Protein AF-A0A7X3G7X4-F1 (afdb_monomer)

Nearest PDB structures (foldseek):
  5cyb-assembly1_A-2  TM=8.552E-01  e=2.593E-05  Streptococcus pneumoniae
  3ge2-assembly1_A-2  TM=8.562E-01  e=5.333E-05  Streptococcus pneumoniae TIGR4
  3q4k-assembly1_B  TM=3.210E-01  e=1.918E-01  Escherichia coli K-12
  5ods-assembly2_B  TM=3.639E-01  e=8.538E-01  Mus musculus
  3rpx-assembly1_C  TM=4.682E-01  e=3.093E+00  Homo sapiens

Sequence (128 aa):
MSKKWLIVGVILFVALGLTACSGKSRQAQPVEEETVLAIPENLDGTYMASSEEENYHLTLKGGQGTLISDDGLGNKIVRSIQVVDQEGMLVDEEYMLYRVDNHHLYIEDIEYDDLGELEPEKVFKRTG

Structure (mmCIF, N/CA/C/O backbone):
data_AF-A0A7X3G7X4-F1
#
_entry.id   AF-A0A7X3G7X4-F1
#
loop_
_atom_site.group_PDB
_atom_site.id
_atom_site.type_symbol
_atom_site.label_atom_id
_atom_site.label_alt_id
_atom_site.label_comp_id
_atom_site.label_asym_id
_atom_site.label_entity_id
_atom_site.label_seq_id
_atom_site.pdbx_PDB_ins_code
_atom_site.Cartn_x
_atom_site.Cartn_y
_atom_site.Cartn_z
_atom_site.occupancy
_atom_site.B_iso_or_equiv
_atom_site.auth_seq_id
_atom_site.auth_comp_id
_atom_site.auth_asym_id
_atom_site.auth_atom_id
_atom_site.pdbx_PDB_model_num
ATOM 1 N N . MET A 1 1 ? -11.674 -64.926 -8.571 1.00 38.56 1 MET A N 1
ATOM 2 C CA . MET A 1 1 ? -12.156 -64.891 -7.170 1.00 38.56 1 MET A CA 1
ATOM 3 C C . MET A 1 1 ? -13.573 -64.319 -7.195 1.00 38.56 1 MET A C 1
ATOM 5 O O . MET A 1 1 ? -13.745 -63.263 -7.772 1.00 38.56 1 MET A O 1
ATOM 9 N N . SER A 1 2 ? -14.623 -65.130 -7.000 1.00 43.22 2 SER A N 1
ATOM 10 C CA . SER A 1 2 ? -15.417 -65.243 -5.752 1.00 43.22 2 SER A CA 1
ATOM 11 C C . SER A 1 2 ? -16.042 -63.887 -5.332 1.00 43.22 2 SER A C 1
ATOM 13 O O . SER A 1 2 ? -15.277 -62.967 -5.107 1.00 43.22 2 SER A O 1
ATOM 15 N N . LYS A 1 3 ? -17.352 -63.667 -5.131 1.00 44.75 3 LYS A N 1
ATOM 16 C CA . LYS A 1 3 ? -18.493 -64.544 -4.815 1.00 44.75 3 LYS A CA 1
ATOM 17 C C . LYS A 1 3 ? -19.816 -63.851 -5.227 1.00 44.75 3 LYS A C 1
ATOM 19 O O . LYS A 1 3 ? -19.918 -62.634 -5.205 1.00 44.75 3 LYS A O 1
ATOM 24 N N . LYS A 1 4 ? -20.791 -64.697 -5.572 1.00 54.88 4 LYS A N 1
ATOM 25 C CA . LYS A 1 4 ? -22.258 -64.540 -5.723 1.00 54.88 4 LYS A CA 1
ATOM 26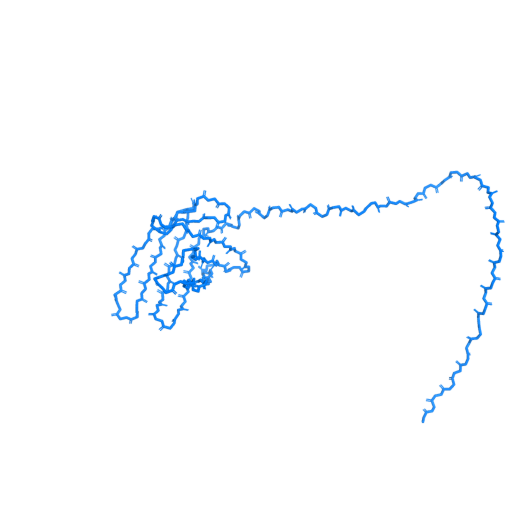 C C . LYS A 1 4 ? -22.881 -63.600 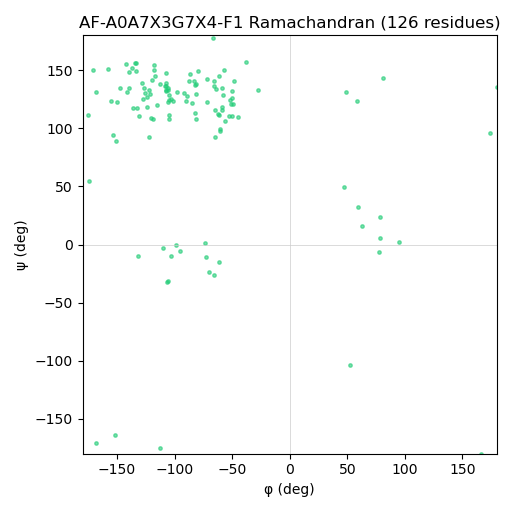-4.640 1.00 54.88 4 LYS A C 1
ATOM 28 O O . LYS A 1 4 ? -22.286 -63.490 -3.576 1.00 54.88 4 LYS A O 1
ATOM 33 N N . TRP A 1 5 ? -24.042 -62.943 -4.775 1.00 48.69 5 TRP A N 1
ATOM 34 C CA . TRP A 1 5 ? -25.407 -63.492 -4.916 1.00 48.69 5 TRP A CA 1
ATOM 35 C C . TRP A 1 5 ? -26.436 -62.395 -5.281 1.00 48.69 5 TRP A C 1
ATOM 37 O O . TRP A 1 5 ? -26.319 -61.251 -4.854 1.00 48.69 5 TRP A O 1
ATOM 47 N N . LEU A 1 6 ? -27.469 -62.821 -6.016 1.00 51.97 6 LEU A N 1
ATOM 48 C CA . LEU A 1 6 ? -28.767 -62.176 -6.245 1.00 51.97 6 LEU A CA 1
ATOM 49 C C . LEU A 1 6 ? -29.451 -61.682 -4.959 1.00 51.97 6 LEU A C 1
ATOM 51 O O . LEU A 1 6 ? -29.557 -62.463 -4.015 1.00 51.97 6 LEU A O 1
ATOM 55 N N . ILE A 1 7 ? -30.092 -60.507 -5.017 1.00 57.16 7 ILE A N 1
ATOM 56 C CA . ILE A 1 7 ? -31.379 -60.277 -4.341 1.00 57.16 7 ILE A CA 1
ATOM 57 C C . ILE A 1 7 ? -32.350 -59.596 -5.313 1.00 57.16 7 ILE A C 1
ATOM 59 O O . ILE A 1 7 ? -32.122 -58.504 -5.824 1.00 57.16 7 ILE A O 1
ATOM 63 N N . VAL A 1 8 ? -33.423 -60.340 -5.564 1.00 45.59 8 VAL A N 1
ATOM 64 C CA . VAL A 1 8 ? -34.678 -59.995 -6.229 1.00 45.59 8 VAL A CA 1
ATOM 65 C C . VAL A 1 8 ? -35.438 -58.967 -5.391 1.00 45.59 8 VAL A C 1
ATOM 67 O O . VAL A 1 8 ? -35.499 -59.103 -4.173 1.00 45.59 8 VAL A O 1
ATOM 70 N N . GLY A 1 9 ? -36.080 -57.989 -6.030 1.00 47.97 9 GLY A N 1
ATOM 71 C CA . GLY A 1 9 ? -36.955 -57.060 -5.314 1.00 47.97 9 GLY A CA 1
ATOM 72 C C . GLY A 1 9 ? -37.718 -56.094 -6.208 1.00 47.97 9 GLY A C 1
ATOM 73 O O . GLY A 1 9 ? -37.628 -54.888 -6.021 1.00 47.97 9 GLY A O 1
ATOM 74 N N . VAL A 1 10 ? -38.463 -56.618 -7.184 1.00 51.44 10 VAL A N 1
ATOM 75 C CA . VAL A 1 10 ? -39.548 -55.873 -7.837 1.00 51.44 10 VAL A CA 1
ATOM 76 C C . VAL A 1 10 ? -40.623 -55.612 -6.785 1.00 51.44 10 VAL A C 1
ATOM 78 O O . VAL A 1 10 ? -41.234 -56.557 -6.292 1.00 51.44 10 VAL A O 1
ATOM 81 N N . ILE A 1 11 ? -40.870 -54.346 -6.456 1.00 58.44 11 ILE A N 1
ATOM 82 C CA . ILE A 1 11 ? -42.086 -53.928 -5.757 1.00 58.44 11 ILE A CA 1
ATOM 83 C C . ILE A 1 11 ? -42.775 -52.885 -6.632 1.00 58.44 11 ILE A C 1
ATOM 85 O O . ILE A 1 11 ? -42.482 -51.693 -6.593 1.00 58.44 11 ILE A O 1
ATOM 89 N N . LEU A 1 12 ? -43.686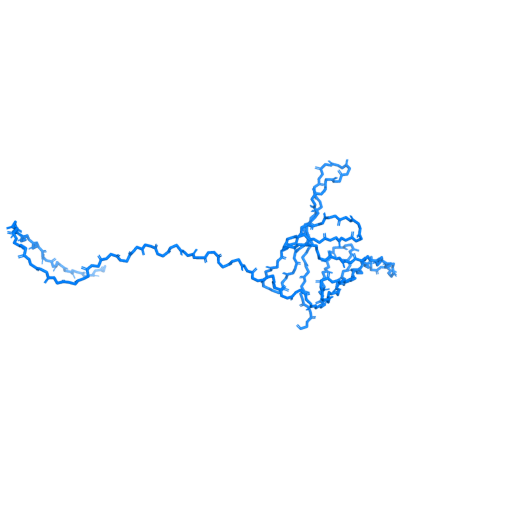 -53.392 -7.458 1.00 47.44 12 LEU A N 1
ATOM 90 C CA . LEU A 1 12 ? -44.758 -52.633 -8.075 1.00 47.44 12 LEU A CA 1
ATOM 91 C C . LEU A 1 12 ? -45.887 -52.547 -7.039 1.00 47.44 12 LEU A C 1
ATOM 93 O O . LEU A 1 12 ? -46.506 -53.564 -6.735 1.00 47.44 12 LEU A O 1
ATOM 97 N N . PHE A 1 13 ? -46.174 -51.352 -6.525 1.00 50.38 13 PHE A N 1
ATOM 98 C CA . PHE A 1 13 ? -47.476 -51.058 -5.930 1.00 50.38 13 PHE A CA 1
ATOM 99 C C . PHE A 1 13 ? -48.131 -49.905 -6.682 1.00 50.38 13 PHE A C 1
ATOM 101 O O . PHE A 1 13 ? -47.721 -48.750 -6.625 1.00 50.38 13 PHE A O 1
ATOM 108 N N . VAL A 1 14 ? -49.162 -50.301 -7.419 1.00 45.72 14 VAL A N 1
ATOM 109 C CA . VAL A 1 14 ? -50.276 -49.492 -7.899 1.00 45.72 14 VAL A CA 1
ATOM 110 C C . VAL A 1 14 ? -51.000 -48.881 -6.699 1.00 45.72 14 VAL A C 1
ATOM 112 O O . VAL A 1 14 ? -51.316 -49.617 -5.769 1.00 45.72 14 VAL A O 1
ATOM 115 N N . ALA A 1 15 ? -51.333 -47.589 -6.759 1.00 52.28 15 ALA A N 1
ATOM 116 C CA . ALA A 1 15 ? -52.654 -47.078 -6.370 1.00 52.28 15 ALA A CA 1
ATOM 117 C C . ALA A 1 15 ? -52.770 -45.573 -6.660 1.00 52.28 15 ALA A C 1
ATOM 119 O O . ALA A 1 15 ? -52.158 -44.740 -5.995 1.00 52.28 15 ALA A O 1
ATOM 120 N N . LEU A 1 16 ? -53.623 -45.240 -7.633 1.00 50.94 16 LEU A N 1
ATOM 121 C CA . LEU A 1 16 ? -54.357 -43.977 -7.656 1.00 50.94 16 LEU A CA 1
ATOM 122 C C . LEU A 1 16 ? -55.191 -43.883 -6.370 1.00 50.94 16 LEU A C 1
ATOM 124 O O . LEU A 1 16 ? -55.973 -44.786 -6.077 1.00 50.94 16 LEU A O 1
ATOM 128 N N . GLY A 1 17 ? -55.071 -42.772 -5.653 1.00 48.31 17 GLY A N 1
ATOM 129 C CA . GLY A 1 17 ? -55.923 -42.445 -4.516 1.00 48.31 17 GLY A CA 1
ATOM 130 C C . GLY A 1 17 ? -55.998 -40.935 -4.336 1.00 48.31 17 GLY A C 1
ATOM 131 O O . GLY A 1 17 ? -55.132 -40.339 -3.707 1.00 48.31 17 GLY A O 1
ATOM 132 N N . LEU A 1 18 ? -57.028 -40.313 -4.913 1.00 51.44 18 LEU A N 1
ATOM 133 C CA . LEU A 1 18 ? -57.469 -38.966 -4.556 1.00 51.44 18 LEU A CA 1
ATOM 134 C C . LEU A 1 18 ? -58.351 -39.071 -3.309 1.00 51.44 18 LEU A C 1
ATOM 136 O O . LEU A 1 18 ? -59.492 -39.505 -3.421 1.00 51.44 18 LEU A O 1
ATOM 140 N N . THR A 1 19 ? -57.857 -38.630 -2.152 1.00 50.53 19 THR A N 1
ATOM 141 C CA . THR A 1 19 ? -58.688 -38.221 -1.006 1.00 50.53 19 THR A CA 1
ATOM 142 C C . THR A 1 19 ? -57.957 -37.142 -0.207 1.00 50.53 19 THR A C 1
ATOM 144 O O . THR A 1 19 ? -56.839 -37.360 0.257 1.00 50.53 19 THR A O 1
ATOM 147 N N . ALA A 1 20 ? -58.585 -35.979 -0.053 1.00 45.00 20 ALA A N 1
ATOM 148 C CA . ALA A 1 20 ? -58.111 -34.872 0.770 1.00 45.00 20 ALA A CA 1
ATOM 149 C C . ALA A 1 20 ? -58.244 -35.175 2.277 1.00 45.00 20 ALA A C 1
ATOM 151 O O . ALA A 1 20 ? -59.247 -35.760 2.679 1.00 45.00 20 ALA A O 1
ATOM 152 N N . CYS A 1 21 ? -57.270 -34.738 3.091 1.00 37.16 21 CYS A N 1
ATOM 153 C CA . CYS A 1 21 ? -57.472 -33.936 4.312 1.00 37.16 21 CYS A CA 1
ATOM 154 C C . CYS A 1 21 ? -56.137 -33.607 5.020 1.00 37.16 21 CYS A C 1
ATOM 156 O O . CYS A 1 21 ? -55.259 -34.449 5.170 1.00 37.16 21 CYS A O 1
ATOM 158 N N . SER A 1 22 ? -56.037 -32.338 5.426 1.00 46.78 22 SER A N 1
ATOM 159 C CA . SER A 1 22 ? -54.968 -31.589 6.102 1.00 46.78 22 SER A CA 1
ATOM 160 C C . SER A 1 22 ? -53.977 -32.325 7.012 1.00 46.78 22 SER A C 1
ATOM 162 O O . SER A 1 22 ? -54.360 -32.958 7.992 1.00 46.78 22 SER A O 1
ATOM 164 N N . GLY A 1 23 ? -52.686 -32.032 6.810 1.00 35.22 23 GLY A N 1
ATOM 165 C CA . GLY A 1 23 ? -51.639 -32.260 7.807 1.00 35.22 23 GLY A CA 1
ATOM 166 C C . GLY A 1 23 ? -50.218 -31.982 7.308 1.00 35.22 23 GLY A C 1
ATOM 167 O O . GLY A 1 23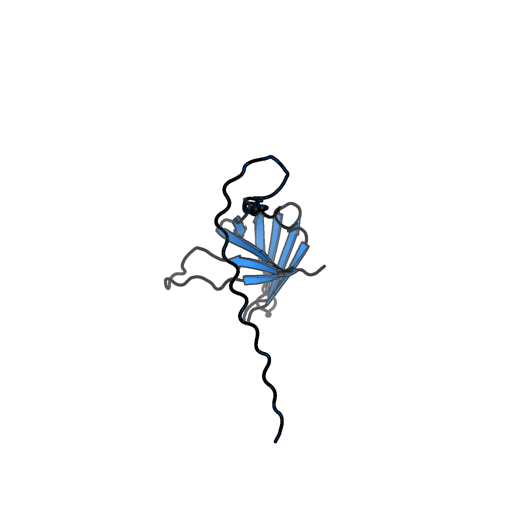 ? -49.602 -32.869 6.746 1.00 35.22 23 GLY A O 1
ATOM 168 N N . LYS A 1 24 ? -49.718 -30.766 7.583 1.00 41.44 24 LYS A N 1
ATOM 169 C CA . LYS A 1 24 ? -48.310 -30.361 7.823 1.00 41.44 24 LYS A CA 1
ATOM 170 C C . LYS A 1 24 ? -47.207 -30.820 6.831 1.00 41.44 24 LYS A C 1
ATOM 172 O O . LYS A 1 24 ? -46.933 -32.001 6.672 1.00 41.44 24 LYS A O 1
ATOM 177 N N . SER A 1 25 ? -46.397 -29.836 6.412 1.00 41.31 25 SER A N 1
ATOM 178 C CA . SER A 1 25 ? -45.113 -29.955 5.680 1.00 41.31 25 SER A CA 1
ATOM 179 C C . SER A 1 25 ? -45.282 -30.179 4.169 1.00 41.31 25 SER A C 1
ATOM 181 O O . SER A 1 25 ? -46.207 -30.849 3.750 1.00 41.31 25 SER A O 1
ATOM 183 N N . ARG A 1 26 ? -44.466 -29.638 3.266 1.00 48.69 26 ARG A N 1
ATOM 184 C CA . ARG A 1 26 ? -43.153 -28.991 3.358 1.00 48.69 26 ARG A CA 1
ATOM 185 C C . ARG A 1 26 ? -42.933 -28.347 1.983 1.00 48.69 26 ARG A C 1
ATOM 187 O O . ARG A 1 26 ? -43.060 -29.047 0.987 1.00 48.69 26 ARG A O 1
ATOM 194 N N . GLN A 1 27 ? -42.539 -27.085 1.920 1.00 38.78 27 GLN A N 1
ATOM 195 C CA . GLN A 1 27 ? -41.652 -26.642 0.847 1.00 38.78 27 GLN A CA 1
ATOM 196 C C . GLN A 1 27 ? -40.849 -25.478 1.410 1.00 38.78 27 GLN A C 1
ATOM 198 O O . GLN A 1 27 ? -41.294 -24.336 1.410 1.00 38.78 27 GLN A O 1
ATOM 203 N N . ALA A 1 28 ? -39.709 -25.811 2.018 1.00 49.41 28 ALA A N 1
ATOM 204 C CA . ALA A 1 28 ? -38.687 -24.813 2.269 1.00 49.41 28 ALA A CA 1
ATOM 205 C C . ALA A 1 28 ? -38.245 -24.326 0.887 1.00 49.41 28 ALA A C 1
ATOM 207 O O . ALA A 1 28 ? -37.746 -25.112 0.080 1.00 49.41 28 ALA A O 1
ATOM 208 N N . GLN A 1 29 ? -38.557 -23.068 0.594 1.00 45.81 29 GLN A N 1
ATOM 209 C CA . GLN A 1 29 ? -37.965 -22.339 -0.517 1.00 45.81 29 GLN A CA 1
ATOM 210 C C . GLN A 1 29 ? -36.440 -22.340 -0.339 1.00 45.81 29 GLN A C 1
ATOM 212 O O . GLN A 1 29 ? -35.974 -22.409 0.805 1.00 45.81 29 GLN A O 1
ATOM 217 N N . PRO A 1 30 ? -35.659 -22.293 -1.430 1.00 45.41 30 PRO A N 1
ATOM 218 C CA . PRO A 1 30 ? -34.241 -22.018 -1.302 1.00 45.41 30 PRO A CA 1
ATOM 219 C C . PRO A 1 30 ? -34.131 -20.658 -0.614 1.00 45.41 30 PRO A C 1
ATOM 221 O O . PRO A 1 30 ? -34.684 -19.669 -1.089 1.00 45.41 30 PRO A O 1
ATOM 224 N N . VAL A 1 31 ? -33.515 -20.652 0.565 1.00 49.31 31 VAL A N 1
ATOM 225 C CA . VAL A 1 31 ? -33.058 -19.422 1.197 1.00 49.31 31 VAL A CA 1
ATOM 226 C C . VAL A 1 31 ? -32.049 -18.859 0.213 1.00 49.31 31 VAL A C 1
ATOM 228 O O . VAL A 1 31 ? -31.027 -19.494 -0.040 1.00 49.31 31 VAL A O 1
ATOM 231 N N . GLU A 1 32 ? -32.402 -17.741 -0.417 1.00 51.31 32 GLU A N 1
ATOM 232 C CA . GLU A 1 32 ? -31.415 -16.856 -1.015 1.00 51.31 32 GLU A CA 1
ATOM 233 C C . GLU A 1 32 ? -30.382 -16.618 0.080 1.00 51.31 32 GLU A C 1
ATOM 235 O O . GLU A 1 32 ? -30.703 -16.081 1.141 1.00 51.31 32 GLU A O 1
ATOM 240 N N . GLU A 1 33 ? -29.192 -17.177 -0.122 1.00 48.53 33 GLU A N 1
ATOM 241 C CA . GLU A 1 33 ? -28.048 -16.934 0.731 1.00 48.53 33 GLU A CA 1
ATOM 242 C C . GLU A 1 33 ? -27.799 -15.432 0.633 1.00 48.53 33 GLU A C 1
ATOM 244 O O . GLU A 1 33 ? -27.322 -14.927 -0.383 1.00 48.53 33 GLU A O 1
ATOM 249 N N . GLU A 1 34 ? -28.284 -14.717 1.649 1.00 45.97 34 GLU A N 1
ATOM 250 C CA . GLU A 1 34 ? -28.017 -13.312 1.888 1.00 45.97 34 GLU A CA 1
ATOM 251 C C . GLU A 1 34 ? -26.520 -13.136 1.677 1.00 45.97 34 GLU A C 1
ATOM 253 O O . GLU A 1 34 ? -25.710 -13.686 2.425 1.00 45.97 34 GLU A O 1
ATOM 258 N N . THR A 1 35 ? -26.149 -12.459 0.590 1.00 45.59 35 THR A N 1
ATOM 259 C CA . THR A 1 35 ? -24.769 -12.066 0.362 1.00 45.59 35 THR A CA 1
ATOM 260 C C . THR A 1 35 ? -24.467 -11.091 1.483 1.00 45.59 35 THR A C 1
ATOM 262 O O . THR A 1 35 ? -24.803 -9.911 1.409 1.00 45.59 35 THR A O 1
ATOM 265 N N . VAL A 1 36 ? -23.938 -11.622 2.584 1.00 43.16 36 VAL A N 1
ATOM 266 C CA . VAL A 1 36 ? -23.385 -10.834 3.669 1.00 43.16 36 VAL A CA 1
ATOM 267 C C . VAL A 1 36 ? -22.251 -10.066 3.014 1.00 43.16 36 VAL A C 1
ATOM 269 O O . VAL A 1 36 ? -21.182 -10.622 2.772 1.00 43.16 36 VAL A O 1
ATOM 272 N N . LEU A 1 37 ? -22.522 -8.814 2.640 1.00 41.25 37 LEU A N 1
ATOM 273 C CA . LEU A 1 37 ? -21.493 -7.863 2.257 1.00 41.25 37 LEU A CA 1
ATOM 274 C C . LEU A 1 37 ? -20.498 -7.880 3.411 1.00 41.25 37 LEU A C 1
ATOM 276 O O . LEU A 1 37 ? -20.856 -7.512 4.536 1.00 41.25 37 LEU A O 1
ATOM 280 N N . ALA A 1 38 ? -19.308 -8.426 3.161 1.00 46.97 38 ALA A N 1
ATOM 281 C CA . ALA A 1 38 ? -18.265 -8.498 4.160 1.00 46.97 38 ALA A CA 1
ATOM 282 C C . ALA A 1 38 ? -18.098 -7.087 4.731 1.00 46.97 38 ALA A C 1
ATOM 284 O O . ALA A 1 38 ? -17.862 -6.127 3.998 1.00 46.97 38 ALA A O 1
ATOM 285 N N . ILE A 1 39 ? -18.298 -6.947 6.042 1.00 43.91 39 ILE A N 1
ATOM 286 C CA . ILE A 1 39 ? -17.844 -5.760 6.763 1.00 43.91 39 ILE A CA 1
ATOM 287 C C . ILE A 1 39 ? -16.366 -5.641 6.382 1.00 43.91 39 ILE A C 1
ATOM 289 O O . ILE A 1 39 ? -15.682 -6.655 6.552 1.00 43.91 39 ILE A O 1
ATOM 293 N N . PRO A 1 40 ? -15.888 -4.504 5.831 1.00 55.91 40 PRO A N 1
ATOM 294 C CA . PRO A 1 40 ? -14.505 -4.401 5.385 1.00 55.91 40 PRO A CA 1
ATOM 295 C C . PRO A 1 40 ? -13.629 -4.900 6.525 1.00 55.91 40 PRO A C 1
ATOM 297 O O . PRO A 1 40 ? -13.766 -4.423 7.660 1.00 55.91 40 PRO A O 1
ATOM 300 N N . GLU A 1 41 ? -12.839 -5.947 6.255 1.00 70.12 41 GLU A N 1
ATOM 301 C CA . GLU A 1 41 ? -11.940 -6.488 7.265 1.00 70.12 41 GLU A CA 1
ATOM 302 C C . GLU A 1 41 ? -11.164 -5.311 7.833 1.00 70.12 41 GLU A C 1
ATOM 304 O O . GLU A 1 41 ? -10.697 -4.451 7.087 1.00 70.12 41 GLU A O 1
ATOM 309 N N . ASN A 1 42 ? -11.086 -5.224 9.161 1.00 85.19 42 ASN A N 1
ATOM 310 C CA . ASN A 1 42 ? -10.371 -4.133 9.793 1.00 85.19 42 ASN A CA 1
ATOM 311 C C . ASN A 1 42 ? -8.928 -4.113 9.260 1.00 85.19 42 ASN A C 1
ATOM 313 O O . ASN A 1 42 ? -8.113 -4.970 9.627 1.00 85.19 42 ASN A O 1
ATOM 317 N N . LEU A 1 43 ? -8.654 -3.122 8.410 1.00 92.38 43 LEU A N 1
ATOM 318 C CA . LEU A 1 43 ? -7.387 -2.930 7.724 1.00 92.38 43 LEU A CA 1
ATOM 319 C C . LEU A 1 43 ? -6.283 -2.437 8.663 1.00 92.38 43 LEU A C 1
ATOM 321 O O . LEU A 1 43 ? -5.119 -2.462 8.271 1.00 92.38 43 LEU A O 1
ATOM 325 N N . ASP A 1 44 ? -6.604 -2.029 9.893 1.00 93.81 44 ASP A N 1
ATOM 326 C CA . ASP A 1 44 ? -5.625 -1.522 10.850 1.00 93.81 44 ASP A CA 1
ATOM 327 C C . ASP A 1 44 ? -4.543 -2.558 11.132 1.00 93.81 44 ASP A C 1
ATOM 329 O O . ASP A 1 44 ? -4.796 -3.606 11.722 1.00 93.81 44 ASP A O 1
ATOM 333 N N . GLY A 1 45 ? -3.303 -2.271 10.783 1.00 94.38 45 GLY A N 1
ATOM 334 C CA . GLY A 1 45 ? -2.227 -3.220 10.986 1.00 94.38 45 GLY A CA 1
ATOM 335 C C . GLY A 1 45 ? -0.974 -2.848 10.233 1.00 94.38 45 GLY A C 1
ATOM 336 O O . GLY A 1 45 ? -0.911 -1.842 9.528 1.00 94.38 45 GLY A O 1
ATOM 337 N N . THR A 1 46 ? 0.025 -3.698 10.398 1.00 97.00 46 THR A N 1
ATOM 338 C CA . THR A 1 46 ? 1.261 -3.640 9.635 1.00 97.00 46 THR A CA 1
ATOM 339 C C . THR A 1 46 ? 1.269 -4.797 8.652 1.00 97.00 46 THR A C 1
ATOM 341 O O . THR A 1 46 ? 0.856 -5.902 8.998 1.00 97.00 46 THR A O 1
ATOM 344 N N . TYR A 1 47 ? 1.716 -4.545 7.430 1.00 97.56 47 TYR A N 1
ATOM 345 C CA . TYR A 1 47 ? 1.786 -5.531 6.370 1.00 97.56 47 TYR A CA 1
ATOM 346 C C . TYR A 1 47 ? 3.136 -5.463 5.670 1.00 97.56 47 TYR A C 1
ATOM 348 O O . TYR A 1 47 ? 3.746 -4.397 5.562 1.00 97.56 47 TYR A O 1
ATOM 356 N N . MET A 1 48 ? 3.585 -6.611 5.175 1.00 97.50 48 MET A N 1
ATOM 357 C CA . MET A 1 48 ? 4.842 -6.749 4.453 1.00 97.50 48 MET A CA 1
ATOM 358 C C . MET A 1 48 ? 4.622 -7.450 3.118 1.00 97.50 48 MET A C 1
ATOM 360 O O . MET A 1 48 ? 3.891 -8.437 3.049 1.00 97.50 48 MET A O 1
ATOM 364 N N . ALA A 1 49 ? 5.294 -6.966 2.081 1.00 96.88 49 ALA A N 1
ATOM 365 C CA . ALA A 1 49 ? 5.418 -7.646 0.797 1.00 96.88 49 ALA A CA 1
ATOM 366 C C . ALA A 1 49 ? 6.879 -7.588 0.339 1.00 96.88 49 ALA A C 1
ATOM 368 O O . ALA A 1 49 ? 7.620 -6.691 0.740 1.00 96.88 49 ALA A O 1
ATOM 369 N N . SER A 1 50 ? 7.286 -8.528 -0.505 1.00 94.12 50 SER A N 1
ATOM 370 C CA . SER A 1 50 ? 8.609 -8.534 -1.131 1.00 94.12 50 SER A CA 1
ATOM 371 C C . SER A 1 50 ? 8.459 -8.959 -2.585 1.00 94.12 50 SER A C 1
ATOM 373 O O . SER A 1 50 ? 7.758 -9.933 -2.867 1.00 94.12 50 SER A O 1
ATOM 375 N N . SER A 1 51 ? 9.123 -8.247 -3.486 1.00 89.62 51 SER A N 1
ATOM 376 C CA . SER A 1 51 ? 9.352 -8.643 -4.875 1.00 89.62 51 SER A CA 1
ATOM 377 C C . SER A 1 51 ? 10.846 -8.919 -5.089 1.00 89.62 51 SER A C 1
ATOM 379 O O . SER A 1 51 ? 11.631 -8.917 -4.138 1.00 89.62 51 SER A O 1
ATOM 381 N N . GLU A 1 52 ? 11.250 -9.197 -6.330 1.00 88.31 52 GLU A N 1
ATOM 382 C CA . GLU A 1 52 ? 12.674 -9.325 -6.671 1.00 88.31 52 GLU A CA 1
ATOM 383 C C . GLU A 1 52 ? 13.435 -7.997 -6.521 1.00 88.31 52 GLU A C 1
ATOM 385 O O . GLU A 1 52 ? 14.638 -8.010 -6.264 1.00 88.31 52 GLU A O 1
ATOM 390 N N . GLU A 1 53 ? 12.735 -6.870 -6.654 1.00 89.81 53 GLU A N 1
ATOM 391 C CA . GLU A 1 53 ? 13.330 -5.533 -6.734 1.00 89.81 53 GLU A CA 1
ATOM 392 C C . GLU A 1 53 ? 13.135 -4.719 -5.453 1.00 89.81 53 GLU A C 1
ATOM 394 O O . GLU A 1 53 ? 14.001 -3.927 -5.089 1.00 89.81 53 GLU A O 1
ATOM 399 N N . GLU A 1 54 ? 12.021 -4.918 -4.742 1.00 94.94 54 GLU A N 1
ATOM 400 C CA . GLU A 1 54 ? 11.630 -4.056 -3.630 1.00 94.94 54 GLU A CA 1
ATOM 401 C C . GLU A 1 54 ? 11.062 -4.839 -2.442 1.00 94.94 54 GLU A C 1
ATOM 403 O O . GLU A 1 54 ? 10.383 -5.861 -2.571 1.00 94.94 54 GLU A O 1
ATOM 408 N N . ASN A 1 55 ? 11.296 -4.308 -1.244 1.00 96.25 55 ASN A N 1
ATOM 409 C CA . ASN A 1 55 ? 10.606 -4.709 -0.027 1.00 96.25 55 ASN A CA 1
ATOM 410 C C . ASN A 1 55 ? 9.634 -3.616 0.392 1.00 96.25 55 ASN A C 1
ATOM 412 O O . ASN A 1 55 ? 9.996 -2.443 0.488 1.00 96.25 55 ASN A O 1
ATOM 416 N N . TYR A 1 56 ? 8.416 -4.020 0.718 1.00 97.38 56 TYR A N 1
ATOM 417 C CA . TYR A 1 56 ? 7.350 -3.113 1.086 1.00 97.38 56 TYR A CA 1
ATOM 418 C C . TYR A 1 56 ? 6.962 -3.272 2.549 1.00 97.38 56 TYR A C 1
ATOM 420 O O . TYR A 1 56 ? 6.811 -4.384 3.062 1.00 97.38 56 TYR A O 1
ATOM 428 N N . HIS A 1 57 ? 6.740 -2.141 3.209 1.00 97.81 57 HIS A N 1
ATOM 429 C CA . HIS A 1 57 ? 6.216 -2.078 4.565 1.00 97.81 57 HIS A CA 1
ATOM 430 C C . HIS A 1 57 ? 5.062 -1.079 4.627 1.00 97.81 57 HIS A C 1
ATOM 432 O O . HIS A 1 57 ? 5.262 0.129 4.502 1.00 97.81 57 HIS A O 1
ATOM 438 N N . LEU A 1 58 ? 3.854 -1.598 4.826 1.00 98.12 58 LEU A N 1
ATOM 439 C CA . LEU A 1 58 ? 2.616 -0.833 4.903 1.00 98.12 58 LEU A CA 1
ATOM 440 C C . LEU A 1 58 ? 2.126 -0.795 6.348 1.00 98.12 58 LEU A C 1
ATOM 442 O O . LEU A 1 58 ? 2.056 -1.824 7.010 1.00 98.12 58 LEU A O 1
ATOM 446 N N . THR A 1 59 ? 1.759 0.380 6.850 1.00 98.00 59 THR A N 1
ATOM 447 C CA . THR A 1 59 ? 1.048 0.518 8.130 1.00 98.00 59 THR A CA 1
ATOM 448 C C . THR A 1 59 ? -0.249 1.278 7.910 1.00 98.00 59 THR A C 1
ATOM 450 O O . THR A 1 59 ? -0.210 2.380 7.373 1.00 98.00 59 THR A O 1
ATOM 453 N N . LEU A 1 60 ? -1.371 0.707 8.346 1.00 97.06 60 LEU A N 1
ATOM 454 C CA . LEU A 1 60 ? -2.715 1.279 8.264 1.00 97.06 60 LEU A CA 1
ATOM 455 C C . LEU A 1 60 ? -3.317 1.451 9.662 1.00 97.06 60 LEU A C 1
ATOM 457 O O . LEU A 1 60 ? -3.130 0.607 10.541 1.00 97.06 60 LEU 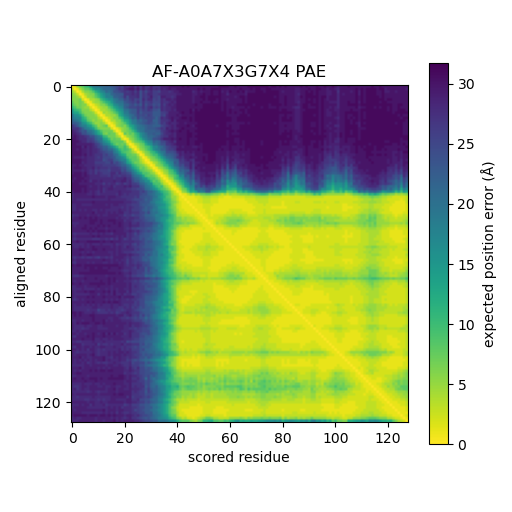A O 1
ATOM 461 N N . LYS A 1 61 ? -4.047 2.548 9.866 1.00 95.94 61 LYS A N 1
ATOM 462 C CA . LYS A 1 61 ? -4.830 2.830 11.068 1.00 95.94 61 LYS A CA 1
ATOM 463 C C . LYS A 1 61 ? -5.970 3.799 10.761 1.00 95.94 61 LYS A C 1
ATOM 465 O O . LYS A 1 61 ? -5.730 4.918 10.316 1.00 95.94 61 LYS A O 1
ATOM 470 N N . GLY A 1 62 ? -7.205 3.399 11.048 1.00 93.81 62 GLY A N 1
ATOM 471 C CA . GLY A 1 62 ? -8.400 4.214 10.830 1.00 93.81 62 GLY A CA 1
ATOM 472 C C . GLY A 1 62 ? -8.595 4.623 9.368 1.00 93.81 62 GLY A C 1
ATOM 473 O O . GLY A 1 62 ? -9.073 5.724 9.113 1.00 93.81 62 GLY A O 1
ATOM 474 N N . GLY A 1 63 ? -8.174 3.776 8.423 1.00 94.31 63 GLY A N 1
ATOM 475 C CA . GLY A 1 63 ? -8.249 4.055 6.984 1.00 94.31 63 GLY A CA 1
ATOM 476 C C . GLY A 1 63 ? -7.158 4.986 6.441 1.00 94.31 63 GLY A C 1
ATOM 477 O O . GLY A 1 63 ? -7.200 5.337 5.269 1.00 94.31 63 GLY A O 1
ATOM 478 N N . GLN A 1 64 ? -6.173 5.380 7.249 1.00 97.44 64 GLN A N 1
ATOM 479 C CA . GLN A 1 64 ? -5.000 6.132 6.792 1.00 97.44 64 GLN A CA 1
ATOM 480 C C . GLN A 1 64 ? -3.723 5.338 7.037 1.00 97.44 64 GLN A C 1
ATOM 482 O O . GLN A 1 64 ? -3.667 4.515 7.950 1.00 97.44 64 GLN A O 1
ATOM 487 N N . GLY A 1 65 ? -2.680 5.591 6.254 1.00 97.62 65 GLY A N 1
ATOM 488 C CA . GLY A 1 65 ? -1.446 4.843 6.404 1.00 97.62 65 GLY A CA 1
ATOM 489 C C . GLY A 1 65 ? -0.243 5.388 5.665 1.00 97.62 65 GLY A C 1
ATOM 490 O O . GLY A 1 65 ? -0.231 6.497 5.132 1.00 97.62 65 GLY A O 1
ATOM 491 N N . THR A 1 66 ? 0.801 4.573 5.671 1.00 98.50 66 THR A N 1
ATOM 492 C CA . THR A 1 66 ? 2.066 4.856 5.000 1.00 98.50 66 THR A CA 1
ATOM 493 C C . THR A 1 66 ? 2.605 3.574 4.388 1.00 98.50 66 THR A C 1
ATOM 495 O O . THR A 1 66 ? 2.690 2.556 5.077 1.00 98.50 66 THR A O 1
ATOM 498 N N . LEU A 1 67 ? 2.989 3.645 3.116 1.00 98.38 67 LEU A N 1
ATOM 499 C CA . LEU A 1 67 ? 3.684 2.599 2.379 1.00 98.38 67 LEU A CA 1
ATOM 500 C C . LEU A 1 67 ? 5.148 3.005 2.202 1.00 98.38 67 LEU A C 1
ATOM 502 O O . LEU A 1 67 ? 5.449 4.050 1.632 1.00 98.38 67 LEU A O 1
ATOM 506 N N . ILE A 1 68 ? 6.063 2.170 2.677 1.00 98.12 68 ILE A N 1
ATOM 507 C CA . ILE A 1 68 ? 7.500 2.322 2.448 1.00 98.12 68 ILE A CA 1
ATOM 508 C C . ILE A 1 68 ? 7.916 1.282 1.415 1.00 98.12 68 ILE A C 1
ATOM 510 O O . ILE A 1 68 ? 7.692 0.098 1.649 1.00 98.12 68 ILE A O 1
ATOM 514 N N . SER A 1 69 ? 8.526 1.722 0.316 1.00 97.25 69 SER A N 1
ATOM 515 C CA . SER A 1 69 ? 9.180 0.863 -0.684 1.00 97.25 69 SER A CA 1
ATOM 516 C C . SER A 1 69 ? 10.696 0.992 -0.498 1.00 97.25 69 SER A C 1
ATOM 518 O O . SER A 1 69 ? 11.197 2.110 -0.371 1.00 97.25 69 SER A O 1
ATOM 520 N N . ASP A 1 70 ? 11.406 -0.127 -0.383 1.00 96.94 70 ASP A N 1
ATOM 521 C CA . ASP A 1 70 ? 12.856 -0.215 -0.157 1.00 96.94 70 ASP A CA 1
ATOM 522 C C . ASP A 1 70 ? 13.496 -1.052 -1.264 1.00 96.94 70 ASP A C 1
ATOM 524 O O . ASP A 1 70 ? 13.202 -2.243 -1.365 1.00 96.94 70 ASP A O 1
ATOM 528 N N . ASP A 1 71 ? 14.391 -0.448 -2.044 1.00 96.25 71 ASP A N 1
ATOM 529 C CA . ASP A 1 71 ? 15.082 -1.085 -3.177 1.00 96.25 71 ASP A CA 1
ATOM 530 C C . ASP A 1 71 ? 16.169 -2.099 -2.762 1.00 96.25 71 ASP A C 1
ATOM 532 O O . ASP A 1 71 ? 16.900 -2.639 -3.5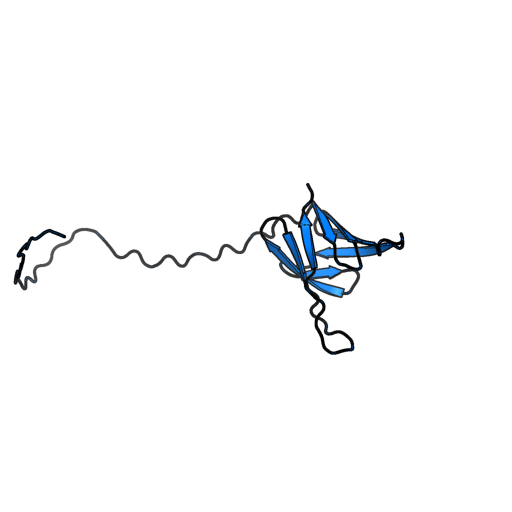92 1.00 96.25 71 ASP A O 1
ATOM 536 N N . GLY A 1 72 ? 16.353 -2.323 -1.456 1.00 92.31 72 GLY A N 1
ATOM 537 C CA . GLY A 1 72 ? 17.367 -3.223 -0.908 1.00 92.31 72 GLY A CA 1
ATOM 538 C C . GLY A 1 72 ? 18.789 -2.649 -0.908 1.00 92.31 72 GLY A C 1
ATOM 539 O O . GLY A 1 72 ? 19.689 -3.248 -0.314 1.00 92.31 72 GLY A O 1
ATOM 540 N N . LEU A 1 73 ? 19.003 -1.474 -1.505 1.00 93.88 73 LEU A N 1
ATOM 541 C CA . LEU A 1 73 ? 20.258 -0.715 -1.483 1.00 93.88 73 LEU A CA 1
ATOM 542 C C . LEU A 1 73 ? 20.231 0.410 -0.437 1.00 93.88 73 LEU A C 1
ATOM 544 O O . LEU A 1 73 ? 21.227 1.112 -0.244 1.00 93.88 73 LEU A O 1
ATOM 548 N N . GLY A 1 74 ? 19.112 0.547 0.277 1.00 88.25 74 GLY A N 1
ATOM 549 C CA . GLY A 1 74 ? 18.898 1.542 1.318 1.00 88.25 74 GLY A CA 1
ATOM 550 C C . GLY A 1 74 ? 18.199 2.805 0.821 1.00 88.25 74 GLY A C 1
ATOM 551 O O . GLY A 1 74 ? 17.982 3.708 1.637 1.00 88.25 74 GLY A O 1
ATOM 552 N N . ASN A 1 75 ? 17.813 2.877 -0.459 1.00 96.06 75 ASN A N 1
ATOM 553 C CA . ASN A 1 75 ? 16.939 3.945 -0.927 1.00 96.06 75 ASN A CA 1
ATOM 554 C C . ASN A 1 75 ? 15.499 3.582 -0.574 1.00 96.06 75 ASN A C 1
ATOM 556 O O . ASN A 1 75 ? 15.025 2.478 -0.834 1.00 96.06 75 ASN A O 1
ATOM 560 N N . LYS A 1 76 ? 14.805 4.529 0.056 1.00 97.50 76 LYS A N 1
ATOM 561 C CA . LYS A 1 76 ? 13.438 4.336 0.529 1.00 97.50 76 LYS A CA 1
ATOM 562 C C . LYS A 1 76 ? 12.542 5.422 -0.028 1.00 97.50 76 LYS A C 1
ATOM 564 O O . LYS A 1 76 ? 12.847 6.606 0.124 1.00 97.50 76 LYS A O 1
ATOM 569 N N . ILE A 1 77 ? 11.418 5.011 -0.595 1.00 97.81 77 ILE A N 1
ATOM 570 C CA . ILE A 1 77 ? 10.328 5.899 -0.989 1.00 97.81 77 ILE A CA 1
ATOM 571 C C . ILE A 1 77 ? 9.198 5.709 0.016 1.00 97.81 77 ILE A C 1
ATOM 573 O O . ILE A 1 77 ? 8.846 4.583 0.366 1.00 97.81 77 ILE A O 1
ATOM 577 N N . VAL A 1 78 ? 8.653 6.818 0.508 1.00 98.25 78 VAL A N 1
ATOM 578 C CA . VAL A 1 78 ? 7.552 6.833 1.473 1.00 98.25 78 VAL A CA 1
ATOM 579 C C . VAL A 1 78 ? 6.347 7.465 0.796 1.00 98.25 78 VAL A C 1
ATOM 581 O O . VAL A 1 78 ? 6.427 8.622 0.393 1.00 98.25 78 VAL A O 1
ATOM 584 N N . ARG A 1 79 ? 5.254 6.709 0.696 1.00 98.50 79 ARG A N 1
ATOM 585 C CA . ARG A 1 79 ? 3.983 7.122 0.094 1.00 98.50 79 ARG A CA 1
ATOM 586 C C . ARG A 1 79 ? 2.873 7.107 1.133 1.00 98.50 79 ARG A C 1
ATOM 588 O O . ARG A 1 79 ? 2.874 6.284 2.055 1.00 98.50 79 ARG A O 1
ATOM 595 N N . SER A 1 80 ? 1.945 8.040 1.015 1.00 98.56 80 SER A N 1
ATOM 596 C CA . SER A 1 80 ? 0.750 8.116 1.851 1.00 98.56 80 SER A CA 1
ATOM 597 C C . SER A 1 80 ? -0.317 7.137 1.366 1.00 98.56 80 SER A C 1
ATOM 599 O O . SER A 1 80 ? -0.371 6.806 0.188 1.00 98.56 80 SER A O 1
ATOM 601 N N . ILE A 1 81 ? -1.137 6.632 2.289 1.00 98.44 81 ILE A N 1
ATOM 602 C CA . ILE A 1 81 ? -2.252 5.737 1.964 1.00 98.44 81 ILE A CA 1
ATOM 603 C C . ILE A 1 81 ? -3.538 6.292 2.561 1.00 98.44 81 ILE A C 1
ATOM 605 O O . ILE A 1 81 ? -3.565 6.656 3.743 1.00 98.44 81 ILE A O 1
ATOM 609 N N . GLN A 1 82 ? -4.609 6.297 1.773 1.00 98.00 82 GLN A N 1
ATOM 610 C CA . GLN A 1 82 ? -5.953 6.636 2.226 1.00 98.00 82 GLN A CA 1
ATOM 611 C C . GLN A 1 82 ? -6.976 5.651 1.662 1.00 98.00 82 GLN A C 1
ATOM 613 O O . GLN A 1 82 ? -7.198 5.598 0.464 1.00 98.00 82 GLN A O 1
ATOM 618 N N . VAL A 1 83 ? -7.664 4.914 2.526 1.00 96.25 83 VAL A N 1
ATOM 619 C CA . VAL A 1 83 ? -8.826 4.110 2.133 1.00 96.25 83 VAL A CA 1
ATOM 620 C C . VAL A 1 83 ? -9.982 5.063 1.846 1.00 96.25 83 VAL A C 1
ATOM 622 O O . VAL A 1 83 ? -10.349 5.866 2.710 1.00 96.25 83 VAL A O 1
ATOM 625 N N . VAL A 1 84 ? -10.531 5.004 0.634 1.00 95.62 84 VAL A N 1
ATOM 626 C CA . VAL A 1 84 ? -11.582 5.926 0.178 1.00 95.62 84 VAL A CA 1
ATOM 627 C C . VAL A 1 84 ? -12.954 5.269 0.131 1.00 95.62 84 VAL A C 1
ATOM 629 O O . VAL A 1 84 ? -13.950 5.935 0.417 1.00 95.62 84 VAL A O 1
ATOM 632 N N . ASP A 1 85 ? -13.016 3.968 -0.150 1.00 93.00 85 ASP A N 1
ATOM 633 C CA . ASP A 1 85 ? -14.261 3.205 -0.174 1.00 93.00 85 ASP A CA 1
ATOM 634 C C . ASP A 1 85 ? -14.034 1.711 0.172 1.00 93.00 85 ASP A C 1
ATOM 636 O O . ASP A 1 85 ? -13.036 1.345 0.802 1.00 93.00 85 ASP A O 1
ATOM 640 N N . GLN A 1 86 ? -15.014 0.856 -0.137 1.00 90.25 86 GLN A N 1
ATOM 641 C CA . GLN A 1 86 ? -15.006 -0.572 0.209 1.00 90.25 86 GLN A CA 1
ATOM 642 C C . GLN A 1 86 ? -13.973 -1.393 -0.576 1.00 90.25 86 GLN A C 1
ATOM 644 O O . GLN A 1 86 ? -13.566 -2.445 -0.091 1.00 90.25 86 GLN A O 1
ATOM 649 N N . GLU A 1 87 ? -13.559 -0.917 -1.748 1.00 92.12 87 GLU A N 1
ATOM 650 C CA . GLU A 1 87 ? -12.625 -1.592 -2.658 1.00 92.12 87 GLU A CA 1
ATOM 651 C C . GLU A 1 87 ? -11.516 -0.644 -3.142 1.00 92.12 87 GLU A C 1
ATOM 653 O O . GLU A 1 87 ? -10.544 -1.087 -3.736 1.00 92.12 87 GLU A O 1
ATOM 658 N N . GLY A 1 88 ? -11.630 0.658 -2.876 1.00 95.38 88 GLY A N 1
ATOM 659 C CA . GLY A 1 88 ? -10.718 1.698 -3.331 1.00 95.38 88 GLY A CA 1
ATOM 660 C C . GLY A 1 88 ? -9.829 2.275 -2.237 1.00 95.38 88 GLY A C 1
ATOM 661 O O . GLY A 1 88 ? -10.283 2.635 -1.140 1.00 95.38 88 GLY A O 1
ATOM 662 N N . MET A 1 89 ? -8.554 2.459 -2.569 1.00 96.69 89 MET A N 1
ATOM 663 C CA . MET A 1 89 ? -7.616 3.259 -1.788 1.00 96.69 89 MET A CA 1
ATOM 664 C C . MET A 1 89 ? -6.808 4.195 -2.684 1.00 96.69 89 MET A C 1
ATOM 666 O O . MET A 1 89 ? -6.624 3.931 -3.862 1.00 96.69 89 MET A O 1
ATOM 670 N N . LEU A 1 90 ? -6.310 5.282 -2.108 1.00 97.56 90 LEU A N 1
ATOM 671 C CA . LEU A 1 90 ? -5.327 6.151 -2.730 1.00 97.56 90 LEU A CA 1
ATOM 672 C C . LEU A 1 90 ? -3.933 5.789 -2.226 1.00 97.56 90 LEU A C 1
ATOM 674 O O . LEU A 1 90 ? -3.729 5.689 -1.010 1.00 97.56 90 LEU A O 1
ATOM 678 N N . VAL A 1 91 ? -2.991 5.635 -3.152 1.00 97.19 91 VAL A N 1
ATOM 679 C CA . VAL A 1 91 ? -1.552 5.635 -2.885 1.00 97.19 91 VAL A CA 1
ATOM 680 C C . VAL A 1 91 ? -1.016 6.977 -3.369 1.00 97.19 91 VAL A C 1
ATOM 682 O O . VAL A 1 91 ? -0.977 7.248 -4.562 1.00 97.19 91 VAL A O 1
ATOM 685 N N . ASP A 1 92 ? -0.663 7.852 -2.432 1.00 96.94 92 ASP A N 1
ATOM 686 C CA . ASP A 1 92 ? -0.565 9.292 -2.680 1.00 96.94 92 ASP A CA 1
ATOM 687 C C . ASP A 1 92 ? -1.849 9.856 -3.312 1.00 96.94 92 ASP A C 1
ATOM 689 O O . ASP A 1 92 ? -2.844 10.030 -2.608 1.00 96.94 92 ASP A O 1
ATOM 693 N N . GLU A 1 93 ? -1.843 10.141 -4.612 1.00 95.62 93 GLU A N 1
ATOM 694 C CA . GLU A 1 93 ? -2.994 10.685 -5.351 1.00 95.62 93 GLU A CA 1
ATOM 695 C C . GLU A 1 93 ? -3.602 9.667 -6.332 1.00 95.62 93 GLU A C 1
ATOM 697 O O . GLU A 1 93 ? -4.618 9.953 -6.965 1.00 95.62 93 GLU A O 1
ATOM 702 N N . GLU A 1 94 ? -3.003 8.482 -6.443 1.00 95.69 94 GLU A N 1
ATOM 703 C CA . GLU A 1 94 ? -3.353 7.452 -7.419 1.00 95.69 94 GLU A CA 1
ATOM 704 C C . GLU A 1 94 ? -4.383 6.477 -6.853 1.00 95.69 94 GLU A C 1
ATOM 706 O O . GLU A 1 94 ? -4.220 5.970 -5.741 1.00 95.69 94 GLU A O 1
ATOM 711 N N . TYR A 1 95 ? -5.457 6.227 -7.605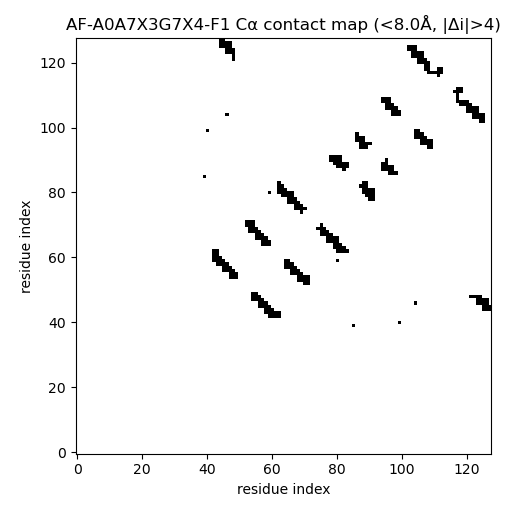 1.00 95.81 95 TYR A N 1
ATOM 712 C CA . TYR A 1 95 ? -6.524 5.324 -7.184 1.00 95.81 95 TYR A CA 1
ATOM 713 C C . TYR A 1 95 ? -6.181 3.879 -7.522 1.00 95.81 95 TYR A C 1
ATOM 715 O O . TYR A 1 95 ? -6.037 3.523 -8.684 1.00 95.81 95 TYR A O 1
ATOM 723 N N . MET A 1 96 ? -6.151 3.047 -6.489 1.00 97.06 96 MET A N 1
ATOM 724 C CA . MET A 1 96 ? -5.882 1.619 -6.561 1.00 97.06 96 MET A CA 1
ATOM 725 C C . MET A 1 96 ? -7.089 0.828 -6.075 1.00 97.06 96 MET A C 1
ATOM 727 O O . MET A 1 96 ? -7.809 1.259 -5.164 1.00 97.06 96 MET A O 1
ATOM 731 N N . LEU A 1 97 ? -7.256 -0.375 -6.620 1.00 96.56 97 LEU A N 1
ATOM 732 C CA . LEU A 1 97 ? -8.180 -1.357 -6.068 1.00 96.56 97 LEU A CA 1
ATOM 733 C C . LEU A 1 97 ? -7.491 -2.173 -4.978 1.00 96.56 97 LEU A C 1
ATOM 735 O O . LEU A 1 97 ? -6.296 -2.462 -5.041 1.00 96.56 97 LEU A O 1
ATOM 739 N N . TYR A 1 98 ? -8.257 -2.571 -3.970 1.00 96.06 98 TYR A N 1
ATOM 740 C CA . TYR A 1 98 ? -7.805 -3.480 -2.938 1.00 96.06 98 TYR A CA 1
ATOM 741 C C . TYR A 1 98 ? -8.845 -4.534 -2.597 1.00 96.06 98 TYR A C 1
ATOM 743 O O . TYR A 1 98 ? -10.055 -4.323 -2.664 1.00 96.06 98 TYR A O 1
ATOM 751 N N . ARG A 1 99 ? -8.346 -5.679 -2.142 1.00 94.81 99 ARG A N 1
ATOM 752 C CA . ARG A 1 99 ? -9.156 -6.743 -1.546 1.00 94.81 99 ARG A CA 1
ATOM 753 C C . ARG A 1 99 ? -8.405 -7.387 -0.397 1.00 94.81 99 ARG A C 1
ATOM 755 O O . ARG A 1 99 ? -7.175 -7.365 -0.351 1.00 94.81 99 ARG A O 1
ATOM 762 N N . VAL A 1 100 ? -9.146 -7.981 0.529 1.00 92.62 100 VAL A N 1
ATOM 763 C CA . VAL A 1 100 ? -8.574 -8.674 1.684 1.00 92.62 100 VAL A CA 1
ATOM 764 C C . VAL A 1 100 ? -9.039 -10.121 1.678 1.00 92.62 100 VAL A C 1
ATOM 766 O O . VAL A 1 100 ? -10.232 -10.384 1.544 1.00 92.62 100 VAL A O 1
ATOM 769 N N . ASP A 1 101 ? -8.100 -11.053 1.809 1.00 91.38 101 ASP A N 1
ATOM 770 C CA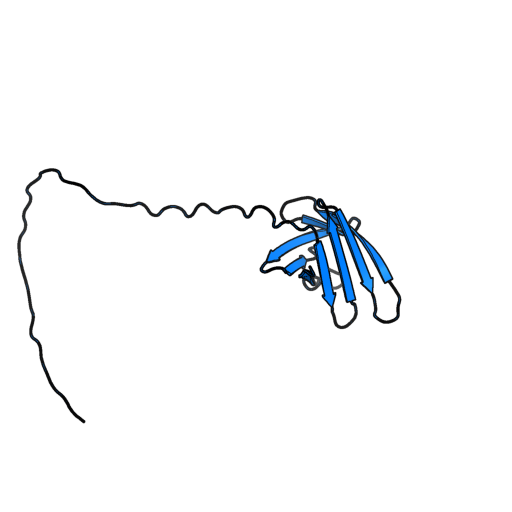 . ASP A 1 101 ? -8.393 -12.476 1.986 1.00 91.38 101 ASP A CA 1
ATOM 771 C C . ASP A 1 101 ? -7.322 -13.140 2.861 1.00 91.38 101 ASP A C 1
ATOM 773 O O . ASP A 1 101 ? -6.124 -12.941 2.666 1.00 91.38 101 ASP A O 1
ATOM 777 N N . ASN A 1 102 ? -7.740 -13.961 3.827 1.00 88.00 102 ASN A N 1
ATOM 778 C CA . ASN A 1 102 ? -6.856 -14.796 4.648 1.00 88.00 102 ASN A CA 1
ATOM 779 C C . ASN A 1 102 ? -5.625 -14.062 5.230 1.00 88.00 102 ASN A C 1
ATOM 781 O O . ASN A 1 102 ? -4.501 -14.564 5.137 1.00 88.00 102 ASN A O 1
ATOM 785 N N . HIS A 1 103 ? -5.816 -12.895 5.857 1.00 87.81 103 HIS A N 1
ATOM 786 C CA . HIS A 1 103 ? -4.741 -12.029 6.386 1.00 87.81 103 HIS A CA 1
ATOM 787 C C . HIS A 1 103 ? -3.772 -11.462 5.330 1.00 87.81 103 HIS A C 1
ATOM 789 O O . HIS A 1 103 ? -2.691 -10.974 5.683 1.00 87.81 103 HIS A O 1
ATOM 795 N N . HIS A 1 104 ? -4.140 -11.518 4.054 1.00 93.75 104 HIS A N 1
ATOM 796 C CA . HIS A 1 104 ? -3.437 -10.854 2.969 1.00 93.75 104 HIS A CA 1
ATOM 797 C C . HIS A 1 104 ? -4.266 -9.675 2.474 1.00 93.75 104 HIS A C 1
ATOM 799 O O . HIS A 1 104 ? -5.479 -9.778 2.308 1.00 93.75 104 HIS A O 1
ATOM 805 N N . LEU A 1 105 ? -3.588 -8.559 2.246 1.00 96.00 105 LEU A N 1
ATOM 806 C CA . LEU A 1 105 ? -4.106 -7.402 1.540 1.00 96.00 105 LEU A CA 1
ATOM 807 C C . LEU A 1 105 ? -3.512 -7.427 0.136 1.00 96.00 105 LEU A C 1
ATOM 809 O O . LEU A 1 105 ? -2.296 -7.480 -0.025 1.00 96.00 105 LEU A O 1
ATOM 813 N N . TYR A 1 106 ? -4.369 -7.390 -0.864 1.00 96.00 106 TYR A N 1
ATOM 814 C CA . TYR A 1 106 ? -3.985 -7.323 -2.260 1.00 96.00 106 TYR A CA 1
ATOM 815 C C . TYR A 1 106 ? -4.260 -5.908 -2.751 1.00 96.00 106 TYR A C 1
ATOM 817 O O . TYR A 1 106 ? -5.313 -5.360 -2.423 1.00 96.00 106 TYR A O 1
ATOM 825 N N . ILE A 1 107 ? -3.316 -5.321 -3.482 1.00 96.19 107 ILE A N 1
ATOM 826 C CA . ILE A 1 107 ? -3.434 -3.981 -4.063 1.00 96.19 107 ILE A CA 1
ATOM 827 C C . ILE A 1 107 ? -3.112 -4.089 -5.551 1.00 96.19 107 ILE A C 1
ATOM 829 O O . ILE A 1 107 ? -2.054 -4.607 -5.914 1.00 96.19 107 ILE A O 1
ATOM 833 N N . GLU A 1 108 ? -4.025 -3.616 -6.387 1.00 95.94 108 GLU A N 1
ATOM 834 C CA . GLU A 1 108 ? -3.955 -3.675 -7.844 1.00 95.94 108 GLU A CA 1
ATOM 835 C C . GLU A 1 108 ? -4.046 -2.262 -8.421 1.00 95.94 108 GLU A C 1
ATOM 837 O O . GLU A 1 108 ? -4.911 -1.473 -8.026 1.00 95.94 108 GLU A O 1
ATOM 842 N N . ASP A 1 109 ? -3.138 -1.972 -9.349 1.00 94.44 109 ASP A N 1
ATOM 843 C CA . ASP A 1 109 ? -3.213 -0.787 -10.192 1.00 94.44 109 ASP A CA 1
ATOM 844 C C . ASP A 1 109 ? -4.178 -1.037 -11.353 1.00 94.44 109 ASP A C 1
ATOM 846 O O . ASP A 1 109 ? -4.209 -2.120 -11.942 1.00 94.44 109 ASP A O 1
ATOM 850 N N . ILE A 1 110 ? -4.996 -0.036 -11.652 1.00 92.19 110 ILE A N 1
ATOM 851 C CA . ILE A 1 110 ? -5.992 -0.072 -12.723 1.00 92.19 110 ILE A CA 1
ATOM 852 C C . ILE A 1 110 ? -5.551 0.709 -13.960 1.00 92.19 110 ILE A C 1
ATOM 854 O O . ILE A 1 110 ? -6.230 0.646 -14.992 1.00 92.19 110 ILE A O 1
ATOM 858 N N . GLU A 1 111 ? -4.462 1.469 -13.861 1.00 91.88 111 GLU A N 1
ATOM 859 C CA . GLU A 1 111 ? -3.891 2.212 -14.969 1.00 91.88 111 GLU A CA 1
ATOM 860 C C . GLU A 1 111 ? -2.904 1.334 -15.750 1.00 91.88 111 GLU A C 1
ATOM 862 O O . GLU A 1 111 ? -2.173 0.508 -15.206 1.00 91.88 111 GLU A O 1
ATOM 867 N N . TYR A 1 112 ? -2.932 1.476 -17.075 1.00 89.06 112 TYR A N 1
ATOM 868 C CA . TYR A 1 112 ? -1.974 0.808 -17.947 1.00 89.06 112 TYR A CA 1
ATOM 869 C C . TYR A 1 112 ? -0.687 1.622 -17.995 1.00 89.06 112 TYR A C 1
ATOM 871 O O . TYR A 1 112 ? -0.737 2.842 -18.170 1.00 89.06 112 TYR A O 1
ATOM 879 N N . ASP A 1 113 ? 0.449 0.938 -17.929 1.00 87.44 113 ASP A N 1
ATOM 880 C CA . ASP A 1 113 ? 1.755 1.554 -18.112 1.00 87.44 113 ASP A CA 1
ATOM 881 C C . ASP A 1 113 ? 1.959 2.071 -19.555 1.00 87.44 113 ASP A C 1
ATOM 883 O O . ASP A 1 113 ? 1.128 1.894 -20.457 1.00 87.44 113 ASP A O 1
ATOM 887 N N . ASP A 1 114 ? 3.112 2.695 -19.808 1.00 91.38 114 ASP A N 1
ATOM 888 C CA . ASP A 1 114 ? 3.479 3.221 -21.132 1.00 91.38 114 ASP A CA 1
ATOM 889 C C . ASP A 1 114 ? 3.569 2.135 -22.229 1.00 91.38 114 ASP A C 1
ATOM 891 O O . ASP A 1 114 ? 3.607 2.451 -23.426 1.00 91.38 114 ASP A O 1
ATOM 895 N N . LEU A 1 115 ? 3.622 0.857 -21.844 1.00 92.75 115 LEU A N 1
ATOM 896 C CA . LEU A 1 115 ? 3.639 -0.302 -22.735 1.00 92.75 115 LEU A CA 1
ATOM 897 C C . LEU A 1 115 ? 2.235 -0.888 -22.957 1.00 92.75 115 LEU A C 1
ATOM 899 O O . LEU A 1 115 ? 2.067 -1.753 -23.822 1.00 92.75 115 LEU A O 1
ATOM 903 N N . GLY A 1 116 ? 1.218 -0.373 -22.262 1.00 92.69 116 GLY A N 1
ATOM 904 C CA . GLY A 1 116 ? -0.150 -0.870 -22.317 1.00 92.69 116 GLY A CA 1
ATOM 905 C C . GLY A 1 116 ? -0.363 -2.136 -21.485 1.00 92.69 116 GLY A C 1
ATOM 906 O O . GLY A 1 116 ? -1.282 -2.903 -21.786 1.00 92.69 116 GLY A O 1
ATOM 907 N N . GLU A 1 117 ? 0.476 -2.378 -20.478 1.00 91.69 117 GLU A N 1
ATOM 908 C CA . GLU A 1 117 ? 0.391 -3.504 -19.547 1.00 91.69 117 GLU A CA 1
ATOM 909 C C . GLU A 1 117 ? -0.075 -3.024 -18.163 1.00 91.69 117 GLU A C 1
ATOM 911 O O . GLU A 1 117 ? 0.186 -1.894 -17.765 1.00 91.69 117 GLU A O 1
ATOM 916 N N . LEU A 1 118 ? -0.821 -3.867 -17.440 1.00 90.06 118 LEU A N 1
ATOM 917 C CA . LEU A 1 118 ? -1.175 -3.588 -16.044 1.00 90.06 118 LEU A CA 1
ATOM 918 C C . LEU A 1 118 ? -0.023 -4.020 -15.139 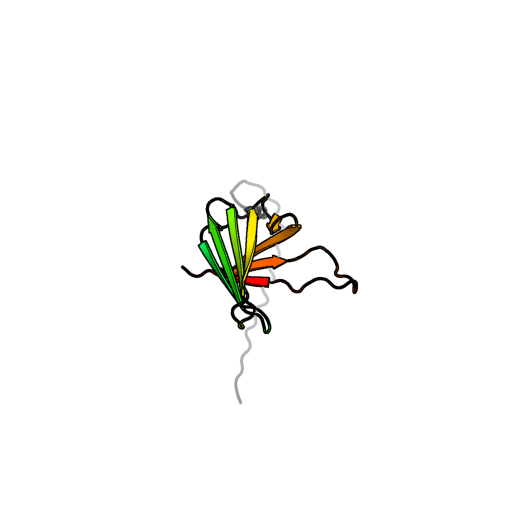1.00 90.06 118 LEU A C 1
ATOM 920 O O . LEU A 1 118 ? 0.552 -5.097 -15.347 1.00 90.06 118 LEU A O 1
ATOM 924 N N . GLU A 1 119 ? 0.263 -3.232 -14.103 1.00 88.94 119 GLU A N 1
ATOM 925 C CA . GLU A 1 119 ? 1.196 -3.666 -13.069 1.00 88.94 119 GLU A CA 1
ATOM 926 C C . GLU A 1 119 ? 0.686 -4.935 -12.360 1.00 88.94 119 GLU A C 1
ATOM 928 O O . GLU A 1 119 ? -0.517 -5.111 -12.141 1.00 88.94 119 GLU A O 1
ATOM 933 N N . PRO A 1 120 ? 1.588 -5.846 -11.955 1.00 90.56 120 PRO A N 1
ATOM 934 C CA . PRO A 1 120 ? 1.192 -7.027 -11.205 1.00 90.56 120 PRO A CA 1
ATOM 935 C C . PRO A 1 120 ? 0.638 -6.658 -9.819 1.00 90.56 120 PRO A C 1
ATOM 937 O O . PRO A 1 120 ? 1.243 -5.875 -9.080 1.00 90.56 120 PRO A O 1
ATOM 940 N N . GLU A 1 121 ? -0.463 -7.315 -9.435 1.00 94.38 121 GLU A N 1
ATOM 941 C CA . GLU A 1 121 ? -1.077 -7.219 -8.103 1.00 94.38 121 GLU A CA 1
ATOM 942 C C . GLU A 1 121 ? -0.027 -7.439 -6.998 1.00 94.38 121 GLU A C 1
ATOM 944 O O . GLU A 1 121 ? 0.675 -8.458 -6.953 1.00 94.38 121 GLU A O 1
ATOM 949 N N . LYS A 1 122 ? 0.068 -6.487 -6.066 1.00 95.25 122 LYS A N 1
ATOM 950 C CA . LYS A 1 122 ? 0.978 -6.564 -4.921 1.00 95.25 122 LYS A CA 1
ATOM 951 C C . LYS A 1 122 ? 0.272 -7.240 -3.750 1.00 95.25 122 LYS A C 1
ATOM 953 O O . LYS A 1 122 ? -0.768 -6.780 -3.283 1.00 95.25 122 LYS A O 1
ATOM 958 N N . VAL A 1 123 ? 0.868 -8.320 -3.240 1.00 96.75 123 VAL A N 1
ATOM 959 C CA . VAL A 1 123 ? 0.302 -9.128 -2.149 1.00 96.75 123 VAL A CA 1
ATOM 960 C C . VAL A 1 123 ? 1.037 -8.863 -0.841 1.00 96.75 123 VAL A C 1
ATOM 962 O O . VAL A 1 123 ? 2.186 -9.262 -0.650 1.00 96.75 123 VAL A O 1
ATOM 965 N N . PHE A 1 124 ? 0.347 -8.223 0.091 1.00 97.38 124 PHE A N 1
ATOM 966 C CA . PHE A 1 124 ? 0.847 -7.848 1.402 1.00 97.38 124 PHE A CA 1
ATOM 967 C C . PHE A 1 124 ? 0.351 -8.813 2.468 1.00 97.38 124 PHE A C 1
ATOM 969 O O . PHE A 1 124 ? -0.845 -8.966 2.691 1.00 97.38 124 PHE A O 1
ATOM 976 N N . LYS A 1 125 ? 1.271 -9.426 3.205 1.00 96.50 125 LYS A N 1
ATOM 977 C CA . LYS A 1 125 ? 0.945 -10.272 4.349 1.00 96.50 125 LYS A CA 1
ATOM 978 C C . LYS A 1 125 ? 0.879 -9.434 5.619 1.00 96.50 125 LYS A C 1
ATOM 980 O O . LYS A 1 125 ? 1.849 -8.753 5.952 1.00 96.50 125 LYS A O 1
ATOM 985 N N . ARG A 1 126 ? -0.219 -9.526 6.370 1.00 95.44 126 ARG A N 1
ATOM 986 C CA . ARG A 1 126 ? -0.337 -8.875 7.682 1.00 95.44 126 ARG A CA 1
ATOM 987 C C . ARG A 1 126 ? 0.673 -9.463 8.671 1.00 95.44 126 ARG A C 1
ATOM 989 O O . ARG A 1 126 ? 0.831 -10.680 8.782 1.00 95.44 126 ARG A O 1
ATOM 996 N N . THR A 1 127 ? 1.352 -8.589 9.398 1.00 89.81 127 THR A N 1
ATOM 997 C CA . THR A 1 127 ? 2.307 -8.913 10.457 1.00 89.81 127 THR A CA 1
ATOM 998 C C . THR A 1 127 ? 1.800 -8.313 11.764 1.00 89.81 127 THR A C 1
ATOM 1000 O O . THR A 1 127 ? 1.811 -7.093 11.932 1.00 89.81 127 THR A O 1
ATOM 1003 N N . GLY A 1 128 ? 1.328 -9.161 12.677 1.00 69.69 128 GLY A N 1
ATOM 1004 C CA . GLY A 1 128 ? 0.734 -8.741 13.949 1.00 69.69 128 GLY A CA 1
ATOM 1005 C C . GLY A 1 128 ? -0.343 -9.701 14.402 1.00 69.69 128 GLY A C 1
ATOM 1006 O O . GLY A 1 128 ? -1.389 -9.734 13.722 1.00 69.69 128 GLY A O 1
#

Secondary structure (DSSP, 8-state):
-------------------------------------PPPP---EEEEEE-SS-EEEEEEETTEEEEEEE-SSS-EEEEEEEE-SSSEEEETTEEEEEEEETTEEEEEE-SB-TTS-BPPPEEEEEE-

InterPro domains:
  IPR027279 D-aminopeptidase/lipoprotein domain superfamily [G3DSA:2.40.128.50] (36-118)

Mean predicted aligned error: 14.68 Å

Radius of gyration: 29.29 Å; Cα contacts (8 Å, |Δi|>4): 190; chains: 1; bounding box: 79×76×37 Å

Foldseek 3Di:
DDDDDDDDDDDDDDDDDDDDDDDDDDDDDPPPPPPPPPPQPQPAAWWWFDDPQWIWIWGDDPQKTWIWIHRVVGDIDIWIWGDDDSQWIDGRNAIWGWDDDDQKIWIWHPDADPVRHTDDITIIHGDD

pLDDT: mean 79.4, std 22.3, range [35.22, 98.56]

Organism: NCBI:txid747656

Solvent-accessible surface area (backbone atoms only — not comparable to full-atom values): 8168 Å² total; per-residue (Å²): 133,89,80,88,81,90,82,88,79,90,78,88,77,89,76,93,78,94,78,91,80,92,80,84,88,85,80,84,68,83,74,75,76,74,78,72,73,72,71,74,71,82,68,58,43,36,27,40,32,75,62,98,63,38,39,36,44,35,39,33,50,92,53,35,36,39,38,35,43,28,57,83,79,79,56,70,50,79,40,45,32,37,57,76,57,93,43,37,30,26,56,63,90,44,74,26,43,43,52,75,57,96,65,28,41,37,42,33,56,79,61,61,47,100,85,72,45,65,57,80,69,45,64,25,39,59,58,133